Protein AF-Q3L8V7-F1 (afdb_monomer)

Sequence (43 aa):
DSTHGLFKGEVTHNAGKLIVNGVQIAVFNEKDPSNIPWGSVGA

Foldseek 3Di:
DVVPDDDPFDWDDDDQWIATNNDTHHDDDDPDPVPPPCVVVVD

Structure (mmCIF, N/CA/C/O backbone):
data_AF-Q3L8V7-F1
#
_entry.id   AF-Q3L8V7-F1
#
loop_
_atom_site.group_PDB
_atom_site.id
_atom_site.type_symbol
_atom_site.label_atom_id
_atom_site.label_alt_id
_atom_site.label_comp_id
_atom_site.label_asym_id
_atom_site.label_entity_id
_atom_site.label_seq_id
_atom_site.pdbx_PDB_ins_code
_atom_site.Cartn_x
_atom_site.Cartn_y
_atom_site.Cartn_z
_atom_site.occupancy
_atom_site.B_iso_or_equiv
_atom_site.auth_seq_id
_atom_site.auth_comp_id
_atom_site.auth_asym_id
_atom_site.auth_atom_id
_atom_site.pdbx_PDB_model_num
ATOM 1 N N . ASP A 1 1 ? 2.368 7.443 12.691 1.00 80.19 1 ASP A N 1
ATOM 2 C CA . ASP A 1 1 ? 2.923 8.730 12.250 1.00 80.19 1 ASP A CA 1
ATOM 3 C C . ASP A 1 1 ? 3.076 9.621 13.480 1.00 80.19 1 ASP A C 1
ATOM 5 O O . ASP A 1 1 ? 2.134 9.702 14.259 1.00 80.19 1 ASP A O 1
ATOM 9 N N . SER A 1 2 ? 4.255 10.185 13.753 1.00 86.06 2 SER A N 1
ATOM 10 C CA . SER A 1 2 ? 4.470 10.988 14.974 1.00 86.06 2 SER A CA 1
ATOM 11 C C . SER A 1 2 ? 3.786 12.356 14.924 1.00 86.06 2 SER A C 1
ATOM 13 O O . SER A 1 2 ? 3.570 12.962 15.968 1.00 86.06 2 SER A O 1
ATOM 15 N N . THR A 1 3 ? 3.434 12.828 13.728 1.00 93.62 3 THR A N 1
ATOM 16 C CA . THR A 1 3 ? 2.783 14.121 13.493 1.00 93.62 3 THR A CA 1
ATOM 17 C C . THR A 1 3 ? 1.258 13.978 13.482 1.00 93.62 3 THR A C 1
ATOM 19 O O . THR A 1 3 ? 0.544 14.810 14.032 1.00 93.62 3 THR A O 1
ATOM 22 N N . HIS A 1 4 ? 0.751 12.898 12.892 1.00 89.06 4 HIS A N 1
ATOM 23 C CA . HIS A 1 4 ? -0.661 12.656 12.596 1.00 89.06 4 HIS A CA 1
ATOM 24 C C . HIS A 1 4 ? -1.272 11.486 13.386 1.00 89.06 4 HIS A C 1
ATOM 26 O O . HIS A 1 4 ? -2.475 11.245 13.300 1.00 89.06 4 HIS A O 1
ATOM 32 N N . GLY A 1 5 ? -0.478 10.769 14.185 1.00 90.31 5 GLY A N 1
ATOM 33 C CA . GLY A 1 5 ? -0.932 9.664 15.029 1.00 90.31 5 GLY A CA 1
ATOM 34 C C . GLY A 1 5 ? -1.055 8.319 14.302 1.00 90.31 5 GLY A C 1
ATOM 35 O O . GLY A 1 5 ? -0.417 8.057 13.277 1.00 90.31 5 GLY A O 1
ATOM 36 N N . LEU A 1 6 ? -1.838 7.413 14.892 1.00 89.81 6 LEU A N 1
ATOM 37 C CA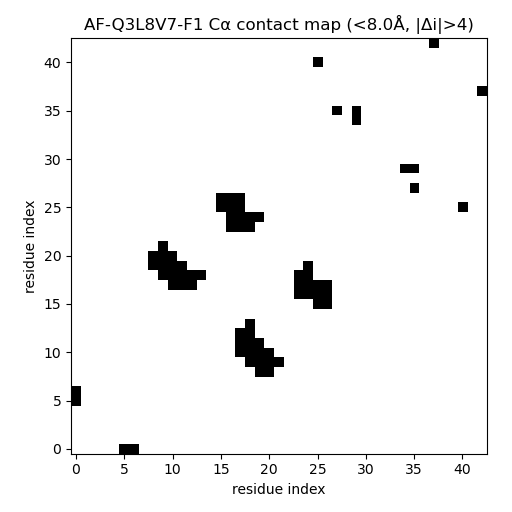 . LEU A 1 6 ? -2.177 6.117 14.301 1.00 89.81 6 LEU A CA 1
ATOM 38 C C . LEU A 1 6 ? -3.294 6.285 13.268 1.00 89.81 6 LEU A C 1
ATOM 40 O O . LEU A 1 6 ? -4.266 7.008 13.492 1.00 89.81 6 LEU A O 1
ATOM 44 N N . PHE A 1 7 ? -3.159 5.585 12.143 1.00 90.94 7 PHE A N 1
ATOM 45 C CA . PHE A 1 7 ? -4.213 5.517 11.141 1.00 90.94 7 PHE A CA 1
ATOM 46 C C . PHE A 1 7 ? -5.452 4.835 11.741 1.00 90.94 7 PHE A C 1
ATOM 48 O O . PHE A 1 7 ? -5.341 3.778 12.353 1.00 90.94 7 PHE A O 1
ATOM 55 N N . LYS A 1 8 ? -6.627 5.460 11.591 1.00 89.56 8 LYS A N 1
ATOM 56 C CA . LYS A 1 8 ? -7.892 4.999 12.200 1.00 89.56 8 LYS A CA 1
ATOM 57 C C . LYS A 1 8 ? -8.618 3.913 11.394 1.00 89.56 8 LYS A C 1
ATOM 59 O O . LYS A 1 8 ? -9.689 3.481 11.804 1.00 89.56 8 LYS A O 1
ATOM 64 N N . GLY A 1 9 ? -8.089 3.536 10.234 1.0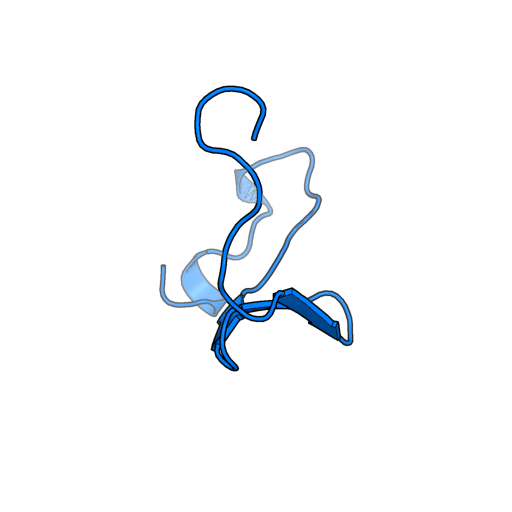0 88.81 9 GLY A N 1
ATOM 65 C CA . GLY A 1 9 ? -8.636 2.459 9.416 1.00 88.81 9 GLY A CA 1
ATOM 66 C C . GLY A 1 9 ? -7.990 1.111 9.718 1.00 88.81 9 GLY A C 1
ATOM 67 O O . GLY A 1 9 ? -7.007 1.019 10.453 1.00 88.81 9 GLY A O 1
ATOM 68 N N . GLU A 1 10 ? -8.540 0.063 9.122 1.00 90.69 10 GLU A N 1
ATOM 69 C CA . GLU A 1 10 ? -8.001 -1.285 9.242 1.00 90.69 10 GLU A CA 1
ATOM 70 C C . GLU A 1 10 ? -6.813 -1.444 8.293 1.00 90.69 10 GLU A C 1
ATOM 72 O O . GLU A 1 10 ? -6.941 -1.236 7.085 1.00 90.69 10 GLU A O 1
ATOM 77 N N . VAL A 1 11 ? -5.654 -1.802 8.842 1.00 91.56 11 VAL A N 1
ATOM 78 C CA . VAL A 1 11 ? -4.443 -2.087 8.069 1.00 91.56 11 VAL A CA 1
ATOM 79 C C . VAL A 1 11 ? -4.014 -3.508 8.381 1.00 91.56 11 VAL A C 1
ATOM 81 O O . VAL A 1 11 ? -3.613 -3.811 9.503 1.00 91.56 11 VAL A O 1
ATOM 84 N N . THR A 1 12 ? -4.100 -4.381 7.387 1.00 92.25 12 THR A N 1
ATOM 85 C CA . THR A 1 12 ? -3.640 -5.769 7.467 1.00 92.25 12 THR A CA 1
ATOM 86 C C . THR A 1 12 ? -2.703 -6.070 6.303 1.00 92.25 12 THR A C 1
ATOM 88 O O . THR A 1 12 ? -2.549 -5.272 5.380 1.00 92.25 12 THR A O 1
ATOM 91 N N . HIS A 1 13 ? -2.011 -7.204 6.342 1.00 89.44 13 HIS A N 1
ATOM 92 C 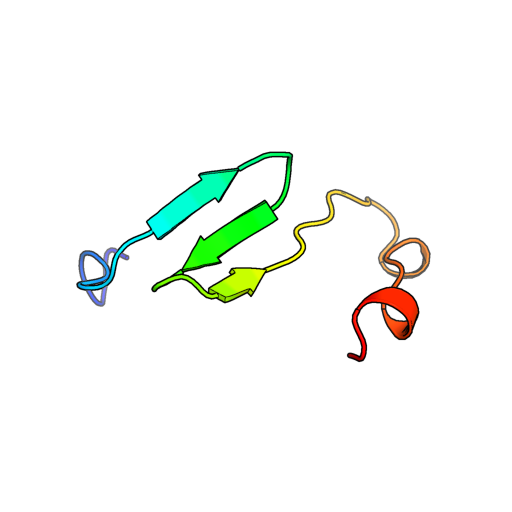CA . HIS A 1 13 ? -1.171 -7.656 5.238 1.00 89.44 13 HIS A CA 1
ATOM 93 C C . HIS A 1 13 ? -1.539 -9.092 4.886 1.00 89.44 13 HIS A C 1
ATOM 95 O O . HIS A 1 13 ? -1.751 -9.925 5.766 1.00 89.44 13 HIS A O 1
ATOM 101 N N . ASN A 1 14 ? -1.610 -9.400 3.595 1.00 86.69 14 ASN A N 1
ATOM 102 C CA . ASN A 1 14 ? -1.864 -10.756 3.127 1.00 86.69 14 ASN A CA 1
ATOM 103 C C . ASN A 1 14 ? -1.081 -11.019 1.840 1.00 86.69 14 ASN A C 1
ATOM 105 O O . ASN A 1 14 ? -1.136 -10.222 0.906 1.00 86.69 14 ASN A O 1
ATOM 109 N N . ALA A 1 15 ? -0.348 -12.134 1.805 1.00 79.88 15 ALA A N 1
ATOM 110 C CA . ALA A 1 15 ? 0.339 -12.643 0.616 1.00 79.88 15 ALA A CA 1
ATOM 111 C C . ALA A 1 15 ? 1.192 -11.597 -0.142 1.00 79.88 15 ALA A C 1
ATOM 113 O O . ALA A 1 15 ? 1.144 -11.517 -1.367 1.00 79.88 15 ALA A O 1
ATOM 114 N N . GLY A 1 16 ? 1.954 -10.768 0.583 1.00 81.25 16 GLY A N 1
ATOM 115 C CA . GLY A 1 16 ? 2.817 -9.735 -0.015 1.00 81.25 16 GLY A CA 1
ATOM 116 C C . GLY A 1 16 ? 2.086 -8.467 -0.474 1.00 81.25 16 GLY A C 1
ATOM 117 O O . GLY A 1 16 ? 2.700 -7.585 -1.067 1.00 81.25 16 GLY A O 1
ATOM 118 N N . LYS A 1 17 ? 0.787 -8.347 -0.182 1.00 85.12 17 LYS A N 1
ATOM 119 C CA . LYS A 1 17 ? -0.018 -7.147 -0.420 1.00 85.12 17 LYS A CA 1
ATOM 120 C C . LYS A 1 17 ? -0.415 -6.508 0.904 1.00 85.12 17 LYS A C 1
ATOM 122 O O . LYS A 1 17 ? -0.708 -7.200 1.883 1.00 85.12 17 LYS A O 1
ATOM 127 N N . LEU A 1 18 ? -0.444 -5.183 0.923 1.00 91.81 18 LEU A N 1
ATOM 128 C CA . LEU A 1 18 ? -0.978 -4.408 2.035 1.00 91.81 18 LEU A CA 1
ATOM 129 C C . LEU A 1 18 ? -2.484 -4.249 1.823 1.00 91.81 18 LEU A C 1
ATOM 131 O O .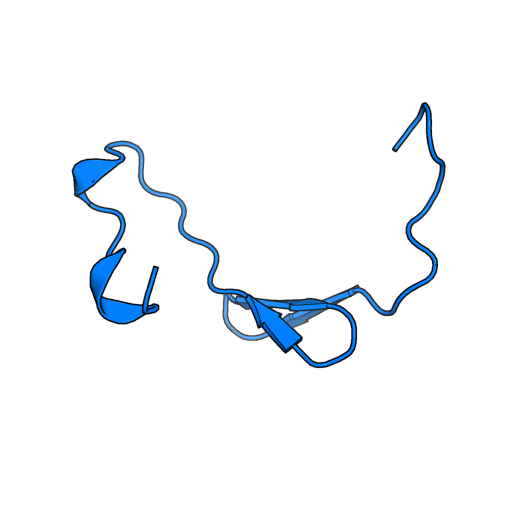 LEU A 1 18 ? -2.913 -3.875 0.741 1.00 91.81 18 LEU A O 1
ATOM 135 N N . ILE A 1 19 ? -3.296 -4.543 2.825 1.00 90.94 19 ILE A N 1
ATOM 136 C CA . ILE A 1 19 ? -4.744 -4.355 2.775 1.00 90.94 19 ILE A CA 1
ATOM 137 C C . ILE A 1 19 ? -5.079 -3.165 3.666 1.00 90.94 19 ILE A C 1
ATOM 139 O O . ILE A 1 19 ? -4.828 -3.200 4.868 1.00 90.94 19 ILE A O 1
ATOM 143 N N . VAL A 1 20 ? -5.652 -2.114 3.085 1.00 92.56 20 VAL A N 1
ATOM 144 C CA . VAL A 1 20 ? -6.084 -0.917 3.819 1.00 92.56 20 VAL A CA 1
ATOM 145 C C . VAL A 1 20 ? -7.575 -0.732 3.599 1.00 92.56 20 VAL A C 1
ATOM 147 O O . VAL A 1 20 ? -8.012 -0.536 2.468 1.00 92.56 20 VAL A O 1
ATOM 150 N N . ASN A 1 21 ? -8.370 -0.813 4.666 1.00 91.50 21 ASN A N 1
ATOM 151 C CA . ASN A 1 21 ? -9.837 -0.750 4.612 1.00 91.50 21 ASN A CA 1
ATOM 152 C C . ASN A 1 21 ? -10.443 -1.729 3.582 1.00 91.50 21 ASN A C 1
ATOM 154 O O . ASN A 1 21 ? -11.357 -1.379 2.839 1.00 91.50 21 ASN A O 1
ATOM 158 N N . GLY A 1 22 ? -9.885 -2.941 3.483 1.00 88.25 22 GLY A N 1
ATOM 159 C CA . GLY A 1 22 ? -10.301 -3.958 2.508 1.00 88.25 22 GLY A CA 1
ATOM 160 C C . GLY A 1 22 ? -9.750 -3.775 1.086 1.00 88.25 22 GLY A C 1
ATOM 161 O O . GLY A 1 22 ? -9.892 -4.678 0.262 1.00 88.25 22 GLY A O 1
ATOM 162 N N . VAL A 1 23 ? -9.072 -2.663 0.786 1.00 88.25 23 VAL A N 1
ATOM 163 C CA . VAL A 1 23 ? -8.426 -2.425 -0.514 1.00 88.25 23 VAL A CA 1
ATOM 164 C C . VAL A 1 23 ? -7.048 -3.074 -0.533 1.00 88.25 23 VAL A C 1
ATOM 166 O O . VAL A 1 23 ? -6.206 -2.767 0.307 1.00 88.25 23 VAL A O 1
ATOM 169 N N . GLN A 1 24 ? -6.805 -3.954 -1.506 1.00 89.62 24 GLN A N 1
ATOM 170 C CA . GLN A 1 24 ? -5.496 -4.574 -1.718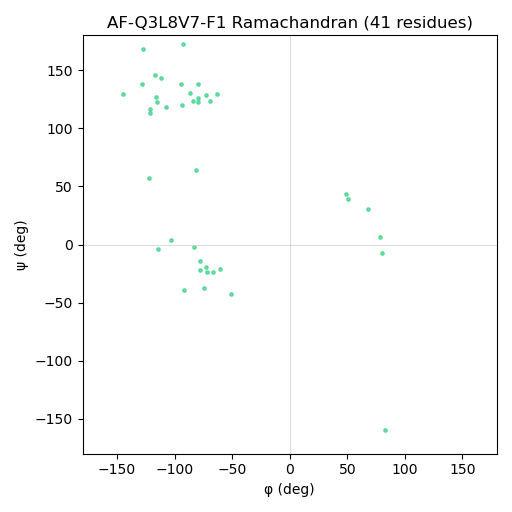 1.00 89.62 24 GLN A CA 1
ATOM 171 C C . GLN A 1 24 ? -4.556 -3.620 -2.461 1.00 89.62 24 GLN A C 1
ATOM 173 O O . GLN A 1 24 ? -4.855 -3.170 -3.563 1.00 89.62 24 GLN A O 1
ATOM 178 N N . ILE A 1 25 ? -3.390 -3.379 -1.880 1.00 89.44 25 ILE A N 1
ATOM 179 C CA . ILE A 1 25 ? -2.314 -2.535 -2.389 1.00 89.44 25 ILE A CA 1
ATOM 180 C C . ILE A 1 25 ? -1.113 -3.441 -2.669 1.00 89.44 25 ILE A C 1
ATOM 182 O O . ILE A 1 25 ? -0.633 -4.156 -1.783 1.00 89.44 25 ILE A O 1
ATOM 186 N N . ALA A 1 26 ? -0.635 -3.433 -3.914 1.00 88.56 26 ALA A N 1
ATOM 187 C CA . ALA A 1 26 ? 0.570 -4.160 -4.296 1.00 88.56 26 ALA A CA 1
ATOM 188 C C . ALA A 1 26 ? 1.810 -3.451 -3.734 1.00 88.56 26 ALA A C 1
ATOM 190 O O . ALA A 1 26 ? 1.980 -2.248 -3.926 1.00 88.56 26 ALA A O 1
ATOM 191 N N . VAL A 1 27 ? 2.668 -4.199 -3.038 1.00 88.00 27 VAL A N 1
ATOM 192 C CA . VAL A 1 27 ? 3.920 -3.688 -2.472 1.00 88.00 27 VAL A CA 1
ATOM 193 C C . VAL A 1 27 ? 5.076 -4.414 -3.149 1.00 88.00 27 VAL A C 1
ATOM 195 O O . VAL A 1 27 ? 5.105 -5.642 -3.180 1.00 88.00 27 VAL A O 1
ATOM 198 N N . PHE A 1 28 ? 6.028 -3.655 -3.687 1.00 88.62 28 PHE A N 1
ATOM 199 C CA . PHE A 1 28 ? 7.218 -4.181 -4.356 1.00 88.62 28 PHE A CA 1
ATOM 200 C C . PHE A 1 28 ? 8.472 -3.759 -3.586 1.00 88.62 28 PHE A C 1
ATOM 202 O O . PHE A 1 28 ? 8.513 -2.671 -3.010 1.00 88.62 28 PHE A O 1
ATOM 209 N N . ASN A 1 29 ? 9.495 -4.614 -3.569 1.00 88.19 29 ASN A N 1
ATOM 210 C CA . ASN A 1 29 ? 10.776 -4.336 -2.917 1.00 88.19 29 ASN A CA 1
ATOM 211 C C . ASN A 1 29 ? 11.926 -4.450 -3.925 1.00 88.19 29 ASN A C 1
ATOM 213 O O . ASN A 1 29 ? 12.842 -5.248 -3.765 1.00 88.19 29 ASN A O 1
ATOM 217 N N . GLU A 1 30 ? 11.845 -3.661 -4.994 1.00 89.00 30 GLU A N 1
ATOM 218 C CA . GLU A 1 30 ? 12.864 -3.626 -6.039 1.00 89.00 30 GLU A CA 1
ATOM 219 C C . GLU A 1 30 ? 13.872 -2.506 -5.787 1.00 89.00 30 GLU A C 1
ATOM 221 O O . GLU A 1 30 ? 13.509 -1.389 -5.415 1.00 89.00 30 GLU A O 1
ATOM 226 N N . LYS A 1 31 ? 15.157 -2.804 -6.010 1.00 90.75 31 LYS A N 1
ATOM 227 C CA . LYS A 1 31 ? 16.232 -1.807 -5.914 1.00 90.75 31 LYS A CA 1
ATOM 228 C C . LYS A 1 31 ? 16.233 -0.856 -7.111 1.00 90.75 31 LYS A C 1
ATOM 230 O O . LYS A 1 31 ? 16.529 0.324 -6.944 1.00 90.75 31 LYS A O 1
ATOM 235 N N . ASP A 1 32 ? 15.943 -1.382 -8.300 1.00 90.62 32 ASP A N 1
ATOM 236 C CA . ASP A 1 32 ? 15.784 -0.582 -9.511 1.00 90.62 32 ASP A CA 1
ATOM 237 C C . ASP A 1 32 ? 14.296 -0.238 -9.685 1.00 90.62 32 ASP A C 1
ATOM 239 O O . ASP A 1 32 ? 13.476 -1.152 -9.815 1.00 90.62 32 ASP A O 1
ATOM 243 N N . PRO A 1 33 ? 13.915 1.051 -9.701 1.00 88.31 33 PRO A N 1
ATOM 244 C CA . PRO A 1 33 ? 12.523 1.452 -9.888 1.00 88.31 33 PRO A CA 1
ATOM 245 C C . PRO A 1 33 ? 11.936 0.996 -11.233 1.00 88.31 33 PRO A C 1
ATOM 247 O O . PRO A 1 33 ? 10.716 0.885 -11.354 1.00 88.31 33 PRO A O 1
ATOM 250 N N . SER A 1 34 ? 12.779 0.703 -12.227 1.00 88.94 34 SER A N 1
ATOM 251 C CA . SER A 1 34 ? 12.374 0.201 -13.546 1.00 88.94 34 SER A CA 1
ATOM 252 C C . SER A 1 34 ? 11.875 -1.246 -13.500 1.00 88.94 34 SER A C 1
ATOM 254 O O . SER A 1 34 ? 11.101 -1.647 -14.366 1.00 88.94 34 SER A O 1
ATOM 256 N N . ASN A 1 35 ? 12.285 -2.026 -12.492 1.00 90.44 35 ASN A N 1
ATOM 257 C CA . ASN A 1 35 ? 11.815 -3.402 -12.294 1.00 90.44 35 ASN A CA 1
ATOM 258 C C . ASN A 1 35 ? 10.415 -3.463 -11.676 1.00 90.44 35 ASN A C 1
ATOM 260 O O . ASN A 1 35 ? 9.792 -4.525 -11.662 1.00 90.44 35 ASN A O 1
ATOM 264 N N . ILE A 1 36 ? 9.914 -2.347 -11.141 1.00 89.12 36 ILE A N 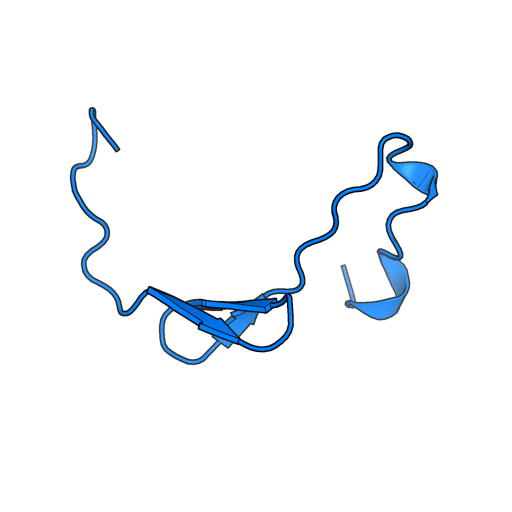1
ATOM 265 C CA . ILE A 1 36 ? 8.577 -2.297 -10.562 1.00 89.12 36 ILE A CA 1
ATOM 266 C C . ILE A 1 36 ? 7.566 -2.430 -11.709 1.00 89.12 36 ILE A C 1
ATOM 268 O O . ILE A 1 36 ? 7.583 -1.622 -12.643 1.00 89.12 36 ILE A O 1
ATOM 272 N N . PRO A 1 37 ? 6.661 -3.423 -11.669 1.00 88.19 37 PRO A N 1
ATOM 273 C CA . PRO A 1 37 ? 5.767 -3.707 -12.782 1.00 88.19 37 PRO A CA 1
ATOM 274 C C . PRO A 1 37 ? 4.554 -2.761 -12.771 1.00 88.19 37 PRO A C 1
ATOM 276 O O . PRO A 1 37 ? 3.413 -3.202 -12.625 1.00 88.19 37 PRO A O 1
ATOM 279 N N . TRP A 1 38 ? 4.787 -1.457 -12.947 1.00 88.00 38 TRP A N 1
ATOM 280 C CA . TRP A 1 38 ? 3.768 -0.396 -12.902 1.00 88.00 38 TRP A CA 1
ATOM 281 C C . TRP A 1 38 ? 2.561 -0.681 -13.805 1.00 88.00 38 TRP A C 1
ATOM 283 O O . TRP A 1 38 ? 1.415 -0.567 -13.376 1.00 88.00 38 TRP A O 1
ATOM 293 N N . GLY A 1 39 ? 2.810 -1.170 -15.024 1.00 85.81 39 GLY A N 1
ATOM 294 C CA . GLY A 1 39 ? 1.744 -1.506 -15.973 1.00 85.81 39 GLY A CA 1
ATOM 295 C C . GLY A 1 39 ? 0.856 -2.679 -15.541 1.00 85.81 39 GLY A C 1
ATOM 296 O O . GLY A 1 39 ? -0.291 -2.763 -15.966 1.00 85.81 39 GLY A O 1
ATOM 297 N N . SER A 1 40 ? 1.344 -3.571 -14.672 1.00 83.12 40 SER A N 1
ATOM 298 C CA . SER A 1 40 ? 0.557 -4.717 -14.185 1.00 83.12 40 SER A CA 1
ATOM 299 C C . SER A 1 40 ? -0.464 -4.337 -13.111 1.00 83.12 40 SER A C 1
ATOM 301 O O . SER A 1 40 ? -1.439 -5.057 -12.905 1.00 83.12 40 SER A O 1
ATOM 303 N N . VAL A 1 41 ? -0.244 -3.206 -12.434 1.00 83.38 41 VAL A N 1
ATOM 304 C CA . VAL A 1 41 ? -1.097 -2.711 -11.343 1.00 83.38 41 VAL A CA 1
ATOM 305 C C . VAL A 1 41 ? -2.007 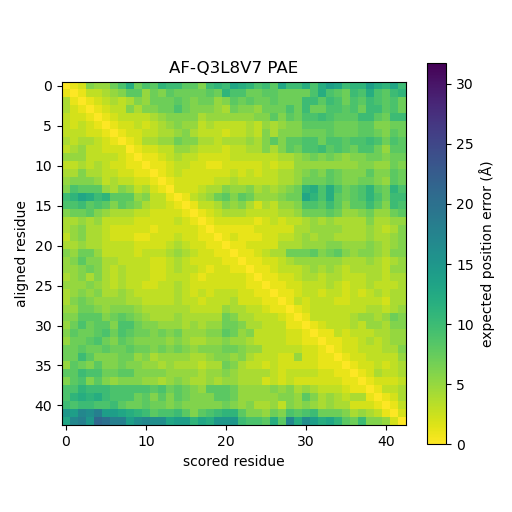-1.561 -11.777 1.00 83.38 41 VAL A C 1
ATOM 307 O O . VAL A 1 41 ? -2.749 -1.040 -10.951 1.00 83.38 41 VAL A O 1
ATOM 310 N N . GLY A 1 42 ? -1.984 -1.195 -13.065 1.00 76.69 42 GLY A N 1
ATOM 311 C CA . GLY A 1 42 ? -2.821 -0.129 -13.620 1.00 76.69 42 GLY A CA 1
ATOM 312 C C . GLY A 1 42 ? -2.460 1.268 -13.109 1.00 76.69 42 GLY A C 1
ATOM 313 O O . GLY A 1 42 ? -3.362 2.090 -12.956 1.00 76.69 42 GLY A O 1
ATOM 314 N N . ALA A 1 43 ? -1.177 1.488 -12.792 1.00 66.06 43 ALA A N 1
ATOM 315 C CA . ALA A 1 43 ? -0.644 2.771 -12.332 1.00 66.06 43 ALA A CA 1
ATOM 316 C C . ALA A 1 43 ? -0.523 3.806 -13.460 1.00 66.06 43 ALA A C 1
ATOM 318 O O . ALA A 1 43 ? -0.276 3.396 -14.619 1.00 66.06 43 ALA A O 1
#

Solvent-accessible surface area (backbone atoms only — not comparable to full-atom values): 2986 Å² total; per-residue (Å²)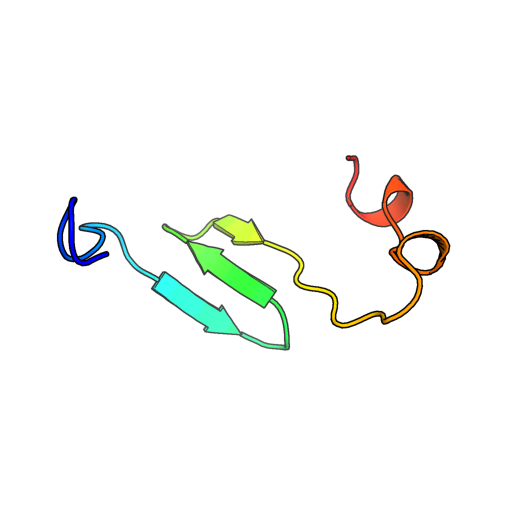: 85,98,89,78,43,74,79,90,65,55,75,51,75,56,98,72,23,42,27,50,73,86,44,80,37,88,63,83,92,63,91,52,76,83,73,51,66,49,79,82,72,73,107

pLDDT: mean 87.66, std 4.87, range [66.06, 93.62]

Organism: Euprymna scolopes (NCBI:txid6613)

InterPro domains:
  IPR020828 Glyceraldehyde 3-phosphate dehydrogenase, NAD(P) binding domain [PF00044] (1-42)
  IPR036291 NAD(P)-binding domain superfamily [SSF51735] (1-43)

Radius of gyration: 13.09 Å; Cα contacts (8 Å, |Δi|>4): 36; chains: 1; bounding box: 26×27×31 Å

Nearest PDB structures (foldseek):
  2x5j-assembly1_P  TM=8.691E-01  e=1.019E-02  Escherichia coli K-12
 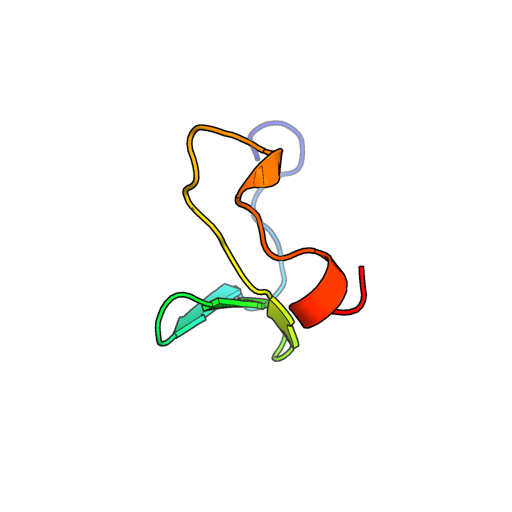 2xf8-assembly2_C  TM=8.656E-01  e=2.008E-02  Escherichia coli K-12
  2x5k-assembly1_O  TM=8.942E-01  e=3.016E-02  Escherichia coli K-12
  2x5j-assembly1_O  TM=8.695E-01  e=2.818E-02  Escherichia coli K-12
  2x5k-assembly1_R  TM=8.669E-01  e=3.454E-02  Escherichia coli K-12

Secondary structure (DSSP, 8-state):
-TTT-S-SS-EEEETTEEEETTEEEE----SSGGGS-GGGTT-

Mean predicted aligned error: 4.95 Å